Protein AF-L9UZR3-F1 (afdb_monomer_lite)

Foldseek 3Di:
DDDDDDDDDDDDDPPPDDPDPDPDDDDDDDDDDFDFFDQDPLGWGWGDRDLFKIWTDHDQKIWIWGDDDPFIWIWIARNVVRDIGTLALDGAHSQLRLLSSQCCSPPVERWDADPVRWTWFWADPVGTDDDDDPDDVGDTDIGTSRVGHDNVPRPPSGDCDPVNVVSCVSNPDPPDDDPD

Organism: Halogeometricum borinquense (strain ATCC 700274 / DSM 11551 / JCM 10706 / KCTC 4070 / PR3) (NCBI:txid469382)

Secondary structure (DSSP, 8-state):
------------------------------------PPBPTT-PEEEEEETTEEEEEETTEEEEEEEETTEEEEEEEEGGGTEEEESSSSSB-HHHHHHHHHHHHHH--PPEE-TTS-EEEEEETTEEE---SS--SS--EEEE-SS--SGGGS-TTS---HHHHHHHHHHS--------

Radius of gyration: 23.02 Å; chains: 1; bounding box: 45×76×71 Å

pLDDT: mean 78.89, std 25.26, range [27.5, 98.38]

Structure (mmCIF, N/CA/C/O backbone):
data_AF-L9UZR3-F1
#
_entry.id   AF-L9UZR3-F1
#
loop_
_atom_site.group_PDB
_atom_site.id
_atom_site.type_symbol
_atom_site.label_atom_id
_atom_site.label_alt_id
_atom_site.label_comp_id
_atom_site.label_asym_id
_atom_site.label_entity_id
_atom_site.label_seq_id
_atom_site.pdbx_PDB_ins_code
_atom_site.Cartn_x
_atom_site.Cartn_y
_atom_site.Cartn_z
_atom_site.occupancy
_atom_site.B_iso_or_equiv
_atom_site.auth_seq_id
_atom_site.auth_comp_id
_atom_site.auth_asym_id
_atom_site.auth_atom_id
_atom_site.pdbx_PDB_model_num
ATOM 1 N N . MET A 1 1 ? -20.377 -57.185 -43.751 1.00 36.09 1 MET A N 1
ATOM 2 C CA . MET A 1 1 ? -20.771 -57.474 -42.358 1.00 36.09 1 MET A CA 1
ATOM 3 C C . MET A 1 1 ? -21.354 -56.202 -41.751 1.00 36.09 1 MET A C 1
ATOM 5 O O . MET A 1 1 ? -20.659 -55.201 -41.719 1.00 36.09 1 MET A O 1
ATOM 9 N N . THR A 1 2 ? -22.644 -56.281 -41.401 1.00 34.69 2 THR A N 1
ATOM 10 C CA . THR A 1 2 ? -23.434 -55.504 -40.414 1.00 34.69 2 THR A CA 1
ATOM 11 C C . THR A 1 2 ? -23.418 -53.966 -40.396 1.00 34.69 2 THR A C 1
ATOM 13 O O . THR A 1 2 ? -22.456 -53.324 -39.994 1.00 34.69 2 THR A O 1
ATOM 16 N N . SER A 1 3 ? -24.593 -53.427 -40.736 1.00 32.72 3 SER A N 1
ATOM 17 C CA . SER A 1 3 ? -25.109 -52.063 -40.575 1.00 32.72 3 SER A CA 1
ATOM 18 C C . SER A 1 3 ? -25.380 -51.674 -39.116 1.00 32.72 3 SER A C 1
ATOM 20 O O . SER A 1 3 ? -25.767 -52.547 -38.348 1.00 32.72 3 SER A O 1
ATOM 22 N N . SER A 1 4 ? -25.349 -50.367 -38.806 1.00 33.00 4 SER A N 1
ATOM 23 C CA . SER A 1 4 ? -26.154 -49.731 -37.741 1.00 33.00 4 SER A CA 1
ATOM 24 C C . SER A 1 4 ? -26.325 -48.228 -37.998 1.00 33.00 4 SER A C 1
ATOM 26 O O . SER A 1 4 ? -25.353 -47.484 -38.069 1.00 33.00 4 SER A O 1
ATOM 28 N N . VAL A 1 5 ? -27.579 -47.790 -38.103 1.00 38.53 5 VAL A N 1
ATOM 29 C CA . VAL A 1 5 ? -28.047 -46.396 -38.016 1.00 38.53 5 VAL A CA 1
ATOM 30 C C . VAL A 1 5 ? -28.374 -46.112 -36.552 1.00 38.53 5 VAL A C 1
ATOM 32 O O . VAL A 1 5 ? -29.037 -46.952 -35.963 1.00 38.53 5 VAL A O 1
ATOM 35 N N . PHE A 1 6 ? -28.039 -44.941 -35.997 1.00 31.61 6 PHE A N 1
ATOM 36 C CA . PHE A 1 6 ? -28.864 -44.297 -34.960 1.00 31.61 6 PHE A CA 1
ATOM 37 C C . PHE A 1 6 ? -28.671 -42.774 -34.941 1.00 31.61 6 PHE A C 1
ATOM 39 O O . PHE A 1 6 ? -27.591 -42.241 -35.173 1.00 31.61 6 PHE A O 1
ATOM 46 N N . ARG A 1 7 ? -29.788 -42.095 -34.687 1.00 31.19 7 ARG A N 1
ATOM 47 C CA . ARG A 1 7 ? -30.050 -40.653 -34.702 1.00 31.19 7 ARG A CA 1
ATOM 48 C C . ARG A 1 7 ? -30.454 -40.247 -33.282 1.00 31.19 7 ARG A C 1
ATOM 50 O O . ARG A 1 7 ? -31.238 -40.990 -32.705 1.00 31.19 7 ARG A O 1
ATOM 57 N N . TRP A 1 8 ? -29.994 -39.091 -32.789 1.00 29.16 8 TRP A N 1
ATOM 58 C CA . TRP A 1 8 ? -30.532 -38.204 -31.717 1.00 29.16 8 TRP A CA 1
ATOM 59 C C . TRP A 1 8 ? -29.349 -37.417 -31.111 1.00 29.16 8 TRP A C 1
ATOM 61 O O . TRP A 1 8 ? -28.237 -37.918 -31.146 1.00 29.16 8 TRP A O 1
ATOM 71 N N . ALA A 1 9 ? -29.435 -36.251 -30.471 1.00 28.06 9 ALA A N 1
ATOM 72 C CA . ALA A 1 9 ? -30.335 -35.100 -30.419 1.00 28.06 9 ALA A CA 1
ATOM 73 C C . ALA A 1 9 ? -29.676 -34.095 -29.434 1.00 28.06 9 ALA A C 1
ATOM 75 O O . ALA A 1 9 ? -29.038 -34.521 -28.480 1.00 28.06 9 ALA A O 1
ATOM 76 N N . ARG A 1 10 ? -29.956 -32.796 -29.615 1.00 28.53 10 ARG A N 1
ATOM 77 C CA . ARG A 1 10 ? -30.019 -31.721 -28.592 1.00 28.53 10 ARG A CA 1
ATOM 78 C C . ARG A 1 10 ? -28.754 -31.173 -27.890 1.00 28.53 10 ARG A C 1
ATOM 80 O O . ARG A 1 10 ? -28.043 -31.858 -27.177 1.00 28.53 10 ARG A O 1
ATOM 87 N N . HIS A 1 11 ? -28.657 -29.841 -28.011 1.00 30.81 11 HIS A N 1
ATOM 88 C CA . HIS A 1 11 ? -28.325 -28.810 -27.011 1.00 30.81 11 HIS A CA 1
ATOM 89 C C . HIS A 1 11 ? -27.343 -29.129 -25.873 1.00 30.81 11 HIS A C 1
ATOM 91 O O . HIS A 1 11 ? -27.686 -29.806 -24.910 1.00 30.81 11 HIS A O 1
ATOM 97 N N . GLY A 1 12 ? -26.222 -28.405 -25.882 1.00 29.58 12 GLY A N 1
ATOM 98 C CA . GLY A 1 12 ? -25.423 -28.102 -24.697 1.00 29.58 12 GLY A CA 1
ATOM 99 C C . GLY A 1 12 ? -24.878 -26.681 -24.790 1.00 29.58 12 GLY A C 1
ATOM 100 O O . GLY A 1 12 ? -23.809 -26.457 -25.343 1.00 29.58 12 GLY A O 1
ATOM 101 N N . VAL A 1 13 ? -25.648 -25.711 -24.295 1.00 32.38 13 VAL A N 1
ATOM 102 C CA . VAL A 1 13 ? -25.177 -24.347 -24.023 1.00 32.38 13 VAL A CA 1
ATOM 103 C C . VAL A 1 13 ? -24.143 -24.451 -22.907 1.00 32.38 13 VAL A C 1
ATOM 105 O O . VAL A 1 13 ? -24.491 -24.809 -21.782 1.00 32.38 13 VAL A O 1
ATOM 108 N N . CYS A 1 14 ? -22.881 -24.151 -23.204 1.00 31.14 14 CYS A N 1
ATOM 109 C CA . CYS A 1 14 ? -21.854 -24.042 -22.177 1.00 31.14 14 CYS A CA 1
ATOM 110 C C . CYS A 1 14 ? -22.035 -22.687 -21.477 1.00 31.14 14 CYS A C 1
ATOM 112 O O . CYS A 1 14 ? -21.601 -21.648 -21.972 1.00 31.14 14 CYS A O 1
ATOM 114 N N . ARG A 1 15 ? -22.763 -22.687 -20.352 1.00 32.34 15 ARG A N 1
ATOM 115 C CA . ARG A 1 15 ? -22.775 -21.567 -19.405 1.00 32.34 15 ARG A CA 1
ATOM 116 C C . ARG A 1 15 ? -21.370 -21.446 -18.822 1.00 32.34 15 ARG A C 1
ATOM 118 O O . ARG A 1 15 ? -20.972 -22.276 -18.010 1.00 32.34 15 ARG A O 1
ATOM 125 N N . ILE A 1 16 ? -20.645 -20.409 -19.225 1.00 37.53 16 ILE A N 1
ATOM 126 C CA . ILE A 1 16 ? -19.461 -19.942 -18.506 1.00 37.53 16 ILE A CA 1
ATOM 127 C C . ILE A 1 16 ? -19.956 -19.482 -17.135 1.00 37.53 16 ILE A C 1
ATOM 129 O O . ILE A 1 16 ? -20.791 -18.582 -17.029 1.00 37.53 16 ILE A O 1
ATOM 133 N N . GLY A 1 17 ? -19.519 -20.198 -16.100 1.00 28.42 17 GLY A N 1
ATOM 134 C CA . GLY A 1 17 ? -19.853 -19.907 -14.717 1.00 28.42 17 GLY A CA 1
ATOM 135 C C . GLY A 1 17 ? -19.413 -18.495 -14.366 1.00 28.42 17 GLY A C 1
ATOM 136 O O . GLY A 1 17 ? -18.241 -18.152 -14.493 1.00 28.42 17 GLY A O 1
ATOM 137 N N . ALA A 1 18 ? -20.373 -17.688 -13.925 1.00 32.50 18 ALA A N 1
ATOM 138 C CA . ALA A 1 18 ? -20.111 -16.455 -13.215 1.00 32.50 18 ALA A CA 1
ATOM 139 C C . ALA A 1 18 ? -19.352 -16.810 -11.931 1.00 32.50 18 ALA A C 1
ATOM 141 O O . ALA A 1 18 ? -19.893 -17.473 -11.044 1.00 32.50 18 ALA A O 1
ATOM 142 N N . TRP A 1 19 ? -18.087 -16.405 -11.852 1.00 33.06 19 TRP A N 1
ATOM 143 C CA . TRP A 1 19 ? -17.351 -16.401 -10.598 1.00 33.06 19 TRP A CA 1
ATOM 144 C C . TRP A 1 19 ? -17.983 -15.317 -9.733 1.00 33.06 19 TRP A C 1
ATOM 146 O O . TRP A 1 19 ? -17.874 -14.125 -10.014 1.00 33.06 19 TRP A O 1
ATOM 156 N N . GLY A 1 20 ? -18.757 -15.758 -8.743 1.00 29.19 20 GLY A N 1
ATOM 157 C CA . GLY A 1 20 ? -19.421 -14.877 -7.800 1.00 29.19 20 GLY A CA 1
ATOM 158 C C . GLY A 1 20 ? -18.385 -14.089 -7.013 1.00 29.19 20 GLY A C 1
ATOM 159 O O . GLY A 1 20 ? -17.636 -14.661 -6.226 1.00 29.19 20 GLY A O 1
ATOM 160 N N . ALA A 1 21 ? -18.378 -12.772 -7.202 1.00 37.22 21 ALA A N 1
ATOM 161 C CA . ALA A 1 21 ? -17.844 -11.855 -6.213 1.00 37.22 21 ALA A CA 1
ATOM 162 C C . ALA A 1 21 ? -18.635 -12.077 -4.916 1.00 37.22 21 ALA A C 1
ATOM 164 O O . ALA A 1 21 ? -19.847 -11.854 -4.868 1.00 37.22 21 ALA A O 1
ATOM 165 N N . ALA A 1 22 ? -17.971 -12.589 -3.882 1.00 31.95 22 ALA A N 1
ATOM 166 C CA . ALA A 1 22 ? -18.578 -12.705 -2.568 1.00 31.95 22 ALA A CA 1
ATOM 167 C C . ALA A 1 22 ? -18.834 -11.287 -2.021 1.00 31.95 22 ALA A C 1
ATOM 169 O O . ALA A 1 22 ? -17.899 -10.487 -1.959 1.00 31.95 22 ALA A O 1
ATOM 170 N N . PRO A 1 23 ? -20.067 -10.943 -1.610 1.00 35.06 23 PRO A N 1
ATOM 171 C CA . PRO A 1 23 ? -20.321 -9.679 -0.941 1.00 35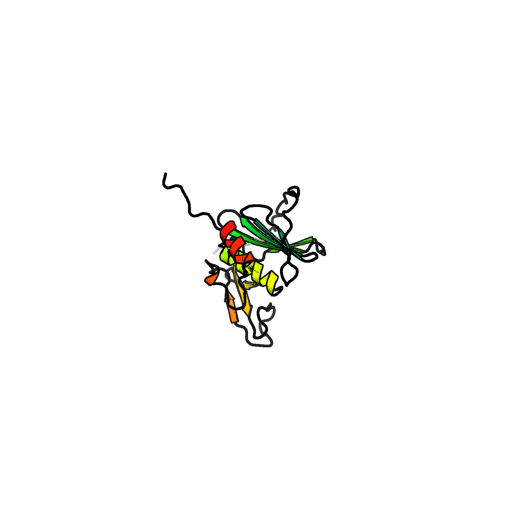.06 23 PRO A CA 1
ATOM 172 C C . PRO A 1 23 ? -19.777 -9.776 0.487 1.00 35.06 23 PRO A C 1
ATOM 174 O O . PRO A 1 23 ? -20.337 -10.473 1.337 1.00 35.06 23 PRO A O 1
ATOM 177 N N . PHE A 1 24 ? -18.668 -9.093 0.768 1.00 42.00 24 PHE A N 1
ATOM 178 C CA . PHE A 1 24 ? -18.177 -8.959 2.135 1.00 42.00 24 PHE A CA 1
ATOM 179 C C . PHE A 1 24 ? -19.164 -8.106 2.940 1.00 42.00 24 PHE A C 1
ATOM 181 O O . PHE A 1 24 ? -19.402 -6.932 2.661 1.00 42.00 24 PHE A O 1
ATOM 188 N N . ARG A 1 25 ? -19.789 -8.742 3.932 1.00 27.50 25 ARG A N 1
ATOM 189 C CA . ARG A 1 25 ? -20.758 -8.137 4.844 1.00 27.50 25 ARG A CA 1
ATOM 190 C C . ARG A 1 25 ? -20.014 -7.223 5.822 1.00 27.50 25 ARG A C 1
ATOM 192 O O . ARG A 1 25 ? -19.278 -7.701 6.681 1.00 27.50 25 ARG A O 1
ATOM 199 N N . TRP A 1 26 ? -20.211 -5.917 5.684 1.00 38.91 26 TRP A N 1
ATOM 200 C CA . TRP A 1 26 ? -19.619 -4.902 6.551 1.00 38.91 26 TRP A CA 1
ATOM 201 C C . TRP A 1 26 ? -20.196 -4.960 7.970 1.00 38.91 26 TRP A C 1
ATOM 203 O O . TRP A 1 26 ? -21.412 -4.959 8.164 1.00 38.91 26 TRP A O 1
ATOM 213 N N . VAL A 1 27 ? -19.313 -4.957 8.971 1.00 37.12 27 VAL A N 1
ATOM 214 C CA . VAL A 1 27 ? -19.660 -4.637 10.360 1.00 37.12 27 VAL A CA 1
ATOM 215 C C . VAL A 1 27 ? -19.279 -3.178 10.589 1.00 37.12 27 VAL A C 1
ATOM 217 O O . VAL A 1 27 ? -18.103 -2.850 10.747 1.00 37.12 27 VAL A O 1
ATOM 220 N N . ALA A 1 28 ? -20.274 -2.292 10.588 1.00 37.44 28 ALA A N 1
ATOM 221 C CA . ALA A 1 28 ? -20.100 -0.910 11.015 1.00 37.44 28 ALA A CA 1
ATOM 222 C C . ALA A 1 28 ? -19.909 -0.890 12.541 1.00 37.44 28 ALA A C 1
ATOM 224 O O . ALA A 1 28 ? -20.849 -1.125 13.300 1.00 37.44 28 ALA A O 1
ATOM 225 N N . HIS A 1 29 ? -18.682 -0.652 13.003 1.00 36.16 29 HIS A N 1
ATOM 226 C CA . HIS A 1 29 ? -18.421 -0.391 14.415 1.00 36.16 29 HIS A CA 1
ATOM 227 C C . HIS A 1 29 ? -18.483 1.110 14.693 1.00 36.16 29 HIS A C 1
ATOM 229 O O . HIS A 1 29 ? -17.900 1.911 13.966 1.00 36.16 29 HIS A O 1
ATOM 235 N N . ALA A 1 30 ? -19.185 1.458 15.772 1.00 35.12 30 ALA A N 1
ATOM 236 C CA . ALA A 1 30 ? -19.324 2.811 16.286 1.00 35.12 30 ALA A CA 1
ATOM 237 C C . ALA A 1 30 ? -17.959 3.505 16.439 1.00 35.12 30 ALA A C 1
ATOM 239 O O . ALA A 1 30 ? -17.059 2.994 17.112 1.00 35.12 30 ALA A O 1
ATOM 240 N N . MET A 1 31 ? -17.833 4.683 15.824 1.00 36.78 31 MET A N 1
ATOM 241 C CA . MET A 1 31 ? -16.704 5.590 16.000 1.00 36.78 31 MET A CA 1
ATOM 242 C C . MET A 1 31 ? -16.630 6.024 17.468 1.00 36.78 31 MET A C 1
ATOM 244 O O . MET A 1 31 ? -17.516 6.714 17.972 1.00 36.78 31 MET A O 1
ATOM 248 N N . ARG A 1 32 ? -15.569 5.619 18.169 1.00 37.56 32 ARG A N 1
ATOM 249 C CA . ARG A 1 32 ? -15.182 6.219 19.449 1.00 37.56 32 ARG A CA 1
ATOM 250 C C . ARG A 1 32 ? -14.178 7.331 19.145 1.00 37.56 32 ARG A C 1
ATOM 252 O O . ARG A 1 32 ? -13.228 7.095 18.406 1.00 37.56 32 ARG A O 1
ATOM 259 N N . SER A 1 33 ? -14.449 8.520 19.684 1.00 38.91 33 SER A N 1
ATOM 260 C CA . SER A 1 33 ? -13.741 9.782 19.431 1.00 38.91 33 SER A CA 1
ATOM 261 C C . SER A 1 33 ? -12.217 9.634 19.433 1.00 38.91 33 SER A C 1
ATOM 263 O O . SER A 1 33 ? -11.649 9.075 20.372 1.00 38.91 33 SER A O 1
ATOM 265 N N . ALA A 1 34 ? -11.597 10.138 18.366 1.00 49.78 34 ALA A N 1
ATOM 266 C CA . ALA A 1 34 ? -10.168 10.080 18.102 1.00 49.78 34 ALA A CA 1
ATOM 267 C C . ALA A 1 34 ? -9.380 11.060 18.984 1.00 49.78 34 ALA A C 1
ATOM 269 O O . ALA A 1 34 ? -9.823 12.178 19.245 1.00 49.78 34 ALA A O 1
ATOM 270 N N . ASP A 1 35 ? -8.200 10.615 19.404 1.00 51.22 35 ASP A N 1
ATOM 271 C CA . ASP A 1 35 ? -7.086 11.464 19.822 1.00 51.22 35 ASP A CA 1
ATOM 272 C C . ASP A 1 35 ? -6.765 12.418 18.655 1.00 51.22 35 ASP A C 1
ATOM 274 O O . ASP A 1 35 ? -6.695 11.955 17.514 1.00 51.22 35 ASP A O 1
ATOM 278 N N . SER A 1 36 ? -6.661 13.729 18.894 1.00 49.66 36 SER A N 1
ATOM 279 C CA . SER A 1 36 ? -6.527 14.733 17.826 1.00 49.66 36 SER A CA 1
ATOM 280 C C . SER A 1 36 ? -5.322 14.408 16.936 1.00 49.66 36 SER A C 1
ATOM 282 O O . SER A 1 36 ? -4.179 14.449 17.398 1.00 49.66 36 SER A O 1
ATOM 284 N N . GLY A 1 37 ? -5.587 14.033 15.683 1.00 57.38 37 GLY A N 1
ATOM 285 C CA . GLY A 1 37 ? -4.571 13.606 14.727 1.00 57.38 37 GLY A CA 1
ATOM 286 C C . GLY A 1 37 ? -3.614 14.740 14.374 1.00 57.38 37 GLY A C 1
ATOM 287 O O . GLY A 1 37 ? -4.022 15.890 14.231 1.00 57.38 37 GLY A O 1
ATOM 288 N N . SER A 1 38 ? -2.328 14.423 14.229 1.00 69.94 38 SER A N 1
ATOM 289 C CA . SER A 1 38 ? -1.391 15.316 13.550 1.00 69.94 38 SER A CA 1
ATOM 290 C C . SER A 1 38 ? -1.737 15.341 12.063 1.00 69.94 38 SER A C 1
ATOM 292 O O . SER A 1 38 ? -1.897 14.275 11.468 1.00 69.94 38 SER A O 1
ATOM 294 N N . VAL A 1 39 ? -1.845 16.538 11.489 1.00 76.94 39 VAL A N 1
ATOM 295 C CA . VAL A 1 39 ? -1.956 16.752 10.040 1.00 76.94 39 VAL A CA 1
ATOM 296 C C . VAL A 1 39 ? -0.537 16.773 9.464 1.00 76.94 39 VAL A C 1
ATOM 298 O O . VAL A 1 39 ? 0.313 17.495 9.992 1.00 76.94 39 VAL A O 1
ATOM 301 N N . ASP A 1 40 ? -0.259 15.981 8.428 1.00 82.81 40 ASP A N 1
ATOM 302 C CA . ASP A 1 40 ? 1.020 16.046 7.708 1.00 82.81 40 ASP A CA 1
ATOM 303 C C . ASP A 1 40 ? 1.052 17.172 6.654 1.00 82.81 40 ASP A C 1
ATOM 305 O O . ASP A 1 40 ? 0.043 17.810 6.356 1.00 82.81 40 ASP A O 1
ATOM 309 N N . GLU A 1 41 ? 2.221 17.426 6.058 1.00 80.88 41 GLU A N 1
ATOM 310 C CA . GLU A 1 41 ? 2.401 18.468 5.028 1.00 80.88 41 GLU A CA 1
ATOM 311 C C . GLU A 1 41 ? 1.540 18.248 3.770 1.00 80.88 41 GLU A C 1
ATOM 313 O O . GLU A 1 41 ? 1.335 19.172 2.986 1.00 80.88 41 GLU A O 1
ATOM 318 N N . ARG A 1 42 ? 1.024 17.029 3.575 1.00 85.69 42 ARG A N 1
ATOM 319 C CA . ARG A 1 42 ? 0.190 16.622 2.437 1.00 85.69 42 ARG A CA 1
ATOM 320 C C . ARG A 1 42 ? -1.301 16.586 2.802 1.00 85.69 42 ARG A C 1
ATOM 322 O O . ARG A 1 42 ? -2.108 16.141 1.983 1.00 85.69 42 ARG A O 1
ATOM 329 N N . GLY A 1 43 ? -1.663 17.064 3.996 1.00 90.81 43 GLY A N 1
ATOM 330 C CA . GLY A 1 43 ? -3.038 17.188 4.476 1.00 90.81 43 GLY A CA 1
ATOM 331 C C . GLY A 1 43 ? -3.646 15.895 5.017 1.00 90.81 43 GLY A C 1
ATOM 332 O O . GLY A 1 43 ? -4.859 15.843 5.204 1.00 90.81 43 GLY A O 1
ATOM 333 N N . TRP A 1 44 ? -2.851 14.847 5.259 1.00 95.75 44 TRP A N 1
ATOM 334 C CA . TRP A 1 44 ? -3.362 13.623 5.873 1.00 95.75 44 TRP A CA 1
ATOM 335 C C . TRP A 1 44 ? -3.457 13.769 7.387 1.00 95.75 44 TRP A C 1
ATOM 337 O O . TRP A 1 44 ? -2.466 14.018 8.071 1.00 95.75 44 TRP A O 1
ATOM 347 N N . GLU A 1 45 ? -4.644 13.518 7.915 1.00 95.25 45 GLU A N 1
ATOM 348 C CA . GLU A 1 45 ? -4.918 13.406 9.339 1.00 95.25 45 GLU A CA 1
ATOM 349 C C . GLU A 1 45 ? -4.808 11.955 9.794 1.00 95.25 45 GLU A C 1
ATOM 351 O O . GLU A 1 45 ? -5.537 11.074 9.328 1.00 95.25 45 GLU A O 1
ATOM 356 N N . LEU A 1 46 ? -3.908 11.699 10.741 1.00 95.38 46 LEU A N 1
ATOM 357 C CA . LEU A 1 46 ? -3.702 10.368 11.296 1.00 95.38 46 LEU A CA 1
ATOM 358 C C . LEU A 1 46 ? -4.675 10.056 12.443 1.00 95.38 46 LEU A C 1
ATOM 360 O O . LEU A 1 46 ? -4.611 10.653 13.517 1.00 95.38 46 LEU A O 1
ATOM 364 N N . ASN A 1 47 ? -5.483 9.011 12.263 1.00 94.69 47 ASN A N 1
ATOM 365 C CA . ASN A 1 47 ? -6.300 8.380 13.294 1.00 94.69 47 ASN A CA 1
ATOM 366 C C . ASN A 1 47 ? -5.808 6.951 13.607 1.00 94.69 47 ASN A C 1
ATOM 368 O O . ASN A 1 47 ? -5.389 6.175 12.746 1.00 94.69 47 ASN A O 1
ATOM 372 N N . ARG A 1 48 ? -5.860 6.580 14.885 1.00 92.94 48 ARG A N 1
ATOM 373 C CA . ARG A 1 48 ? -5.329 5.331 15.440 1.00 92.94 48 ARG A CA 1
ATOM 374 C C . ARG A 1 48 ? -6.437 4.558 16.166 1.00 92.94 48 ARG A C 1
ATOM 376 O O . ARG A 1 48 ? -6.380 4.426 17.387 1.00 92.94 48 ARG A O 1
ATOM 383 N N . PRO A 1 49 ? -7.437 4.018 15.449 1.00 89.00 49 PRO A N 1
ATOM 384 C CA . PRO A 1 49 ? -8.638 3.458 16.073 1.00 89.00 49 PRO A CA 1
ATOM 385 C C . PRO A 1 49 ? -8.352 2.218 16.932 1.00 89.00 49 PRO A C 1
ATOM 387 O O . PRO A 1 49 ? -9.063 1.949 17.900 1.00 89.00 49 PRO A O 1
ATOM 390 N N . ARG A 1 50 ? -7.321 1.435 16.582 1.00 91.19 50 ARG A N 1
ATOM 391 C CA . ARG A 1 50 ? -6.887 0.236 17.317 1.00 91.19 50 ARG A CA 1
ATOM 392 C C . ARG A 1 50 ? -5.367 0.124 17.291 1.00 91.19 50 ARG A C 1
ATOM 394 O O . ARG A 1 50 ? -4.695 0.799 16.517 1.00 91.19 50 ARG A O 1
ATOM 401 N N . ARG A 1 51 ? -4.808 -0.765 18.115 1.00 90.94 51 ARG A N 1
ATOM 402 C CA . ARG A 1 51 ? -3.358 -1.030 18.152 1.00 90.94 51 ARG A CA 1
ATOM 403 C C . ARG A 1 51 ? -2.813 -1.523 16.807 1.00 90.94 51 ARG A C 1
ATOM 405 O O . ARG A 1 51 ? -1.739 -1.107 16.396 1.00 90.94 51 ARG A O 1
ATOM 412 N N . THR A 1 52 ? -3.565 -2.389 16.137 1.00 94.50 52 THR A N 1
ATOM 413 C CA . THR A 1 52 ? -3.202 -3.038 14.870 1.00 94.50 52 THR A CA 1
ATOM 414 C C . THR A 1 52 ? -3.896 -2.402 13.666 1.00 94.50 52 THR A C 1
ATOM 416 O O . THR A 1 52 ? -4.072 -3.062 12.647 1.00 94.50 52 THR A O 1
ATOM 419 N N . GLU A 1 53 ? -4.344 -1.152 13.791 1.00 97.12 53 GLU A N 1
ATOM 420 C CA . GLU A 1 53 ? -5.015 -0.417 12.721 1.00 97.12 53 GLU A CA 1
ATOM 421 C C . GLU A 1 53 ? -4.608 1.055 12.746 1.00 97.12 53 GLU A C 1
ATOM 423 O O . GLU A 1 53 ? -4.559 1.701 13.799 1.00 97.12 53 GLU A O 1
ATOM 428 N N . THR A 1 54 ? -4.346 1.583 11.560 1.00 97.75 54 THR A N 1
ATOM 429 C CA . THR A 1 54 ? -4.082 2.992 11.304 1.00 97.75 54 THR A CA 1
ATOM 430 C C . THR A 1 54 ? -4.976 3.476 10.177 1.00 97.75 54 THR A C 1
ATOM 432 O O . THR A 1 54 ? -5.227 2.735 9.227 1.00 97.75 54 THR A O 1
ATOM 435 N N . GLN A 1 55 ? -5.446 4.714 10.287 1.00 97.75 55 GLN A N 1
ATOM 436 C CA . GLN A 1 55 ? -6.205 5.389 9.249 1.00 97.75 55 GLN A CA 1
ATOM 437 C C . GLN A 1 55 ? -5.605 6.769 8.997 1.00 97.75 55 GLN A C 1
ATOM 439 O O . GLN A 1 55 ? -5.243 7.466 9.941 1.00 97.75 55 GLN A O 1
ATOM 444 N N . TRP A 1 56 ? -5.525 7.154 7.734 1.00 97.88 56 TRP A N 1
ATOM 445 C CA . TRP A 1 56 ? -5.154 8.488 7.294 1.00 97.88 56 TRP A CA 1
ATOM 446 C C . TRP A 1 56 ? -6.297 9.043 6.475 1.00 97.88 56 TRP A C 1
ATOM 448 O O . TRP A 1 56 ? -6.723 8.397 5.518 1.00 97.88 56 TRP A O 1
ATOM 458 N N . ARG A 1 57 ? -6.792 10.216 6.848 1.00 97.06 57 ARG A N 1
ATOM 459 C CA . ARG A 1 57 ? -7.902 10.874 6.165 1.00 97.06 57 ARG A CA 1
ATOM 460 C C . ARG A 1 57 ? -7.425 12.162 5.506 1.00 97.06 57 ARG A C 1
ATOM 462 O O . ARG A 1 57 ? -6.701 12.920 6.138 1.00 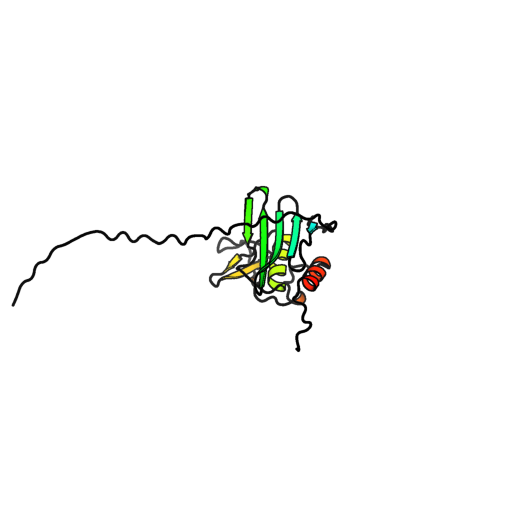97.06 57 ARG A O 1
ATOM 469 N N . ARG A 1 58 ? -7.844 12.410 4.269 1.00 95.50 58 ARG A N 1
ATOM 470 C CA . ARG A 1 58 ? -7.655 13.680 3.559 1.00 95.50 58 ARG A CA 1
ATOM 471 C C . ARG A 1 58 ? -8.881 13.908 2.690 1.00 95.50 58 ARG A C 1
ATOM 473 O O . ARG A 1 58 ? -9.208 13.046 1.883 1.00 95.50 58 ARG A O 1
ATOM 480 N N . ASP A 1 59 ? -9.558 15.035 2.874 1.00 93.62 59 ASP A N 1
ATOM 481 C CA . ASP A 1 59 ? -10.804 15.357 2.168 1.00 93.62 59 ASP A CA 1
ATOM 482 C C . ASP A 1 59 ? -11.852 14.231 2.287 1.00 93.62 59 ASP A C 1
ATOM 484 O O . ASP A 1 59 ? -12.314 13.945 3.397 1.00 93.62 59 ASP A O 1
ATOM 488 N N . ASP A 1 60 ? -12.230 13.602 1.172 1.00 93.31 60 ASP A N 1
ATOM 489 C CA . ASP A 1 60 ? -13.147 12.462 1.067 1.00 93.31 60 ASP A CA 1
ATOM 490 C C . ASP A 1 60 ? -12.431 11.106 0.921 1.00 93.31 60 ASP A C 1
ATOM 492 O O . ASP A 1 60 ? -13.074 10.079 0.691 1.00 93.31 60 ASP A O 1
ATOM 496 N N . GLU A 1 61 ? -11.106 11.080 1.071 1.00 96.69 61 GLU A N 1
ATOM 497 C CA . GLU A 1 61 ? -10.277 9.881 0.995 1.00 96.69 61 GLU A CA 1
ATOM 498 C C . GLU A 1 61 ? -9.880 9.392 2.392 1.00 96.69 61 GLU A C 1
ATOM 500 O O . GLU A 1 61 ? -9.442 10.158 3.255 1.00 96.69 61 GLU A O 1
ATOM 505 N N . THR A 1 62 ? -9.965 8.080 2.617 1.00 97.88 62 THR A N 1
ATOM 506 C CA . THR A 1 62 ? -9.418 7.439 3.819 1.00 97.88 62 THR A CA 1
ATOM 507 C C . THR A 1 62 ? -8.557 6.238 3.453 1.00 97.88 62 THR A C 1
ATOM 509 O O . THR A 1 62 ? -9.061 5.205 3.012 1.00 97.88 62 THR A O 1
ATOM 512 N N . VAL A 1 63 ? -7.252 6.338 3.699 1.00 98.31 63 VAL A N 1
ATOM 513 C CA . VAL A 1 63 ? -6.321 5.210 3.615 1.00 98.31 63 VAL A CA 1
ATOM 514 C C . VAL A 1 63 ? -6.327 4.469 4.944 1.00 98.31 63 VAL A C 1
ATOM 516 O O . VAL A 1 63 ? -6.137 5.065 5.998 1.00 98.31 63 VAL A O 1
ATOM 519 N N . ARG A 1 64 ? -6.514 3.153 4.918 1.00 98.19 64 ARG A N 1
ATOM 520 C CA . ARG A 1 64 ? -6.473 2.291 6.105 1.00 98.19 64 ARG A CA 1
ATOM 521 C C . ARG A 1 64 ? -5.367 1.268 5.934 1.00 98.19 64 ARG A C 1
ATOM 523 O O . ARG A 1 64 ? -5.230 0.705 4.857 1.00 98.19 64 ARG A O 1
ATOM 530 N N . CYS A 1 65 ? -4.629 0.996 7.002 1.00 98.31 65 CYS A N 1
ATOM 531 C CA . CYS A 1 65 ? -3.730 -0.148 7.111 1.00 98.31 65 CYS A CA 1
ATOM 532 C C . CYS A 1 65 ? -4.080 -0.896 8.394 1.00 98.31 65 CYS A C 1
ATOM 534 O O . CYS A 1 65 ? -4.065 -0.312 9.481 1.00 98.31 65 CYS A O 1
ATOM 536 N N . PHE A 1 66 ? -4.437 -2.171 8.283 1.00 97.62 66 PHE A N 1
ATOM 537 C CA . PHE A 1 66 ? -4.902 -2.959 9.419 1.00 97.62 66 PHE A CA 1
ATOM 538 C C . PHE A 1 66 ? -4.445 -4.408 9.336 1.00 97.62 66 PHE A C 1
ATOM 540 O O . PHE A 1 66 ? -4.245 -4.959 8.256 1.00 97.62 66 PHE A O 1
ATOM 547 N N . ARG A 1 67 ? -4.285 -5.029 10.506 1.00 96.44 67 ARG A N 1
ATOM 548 C CA . ARG A 1 67 ? -4.011 -6.462 10.601 1.00 96.44 67 ARG A CA 1
ATOM 549 C C . ARG A 1 67 ? -5.245 -7.261 10.191 1.00 96.44 67 ARG A C 1
ATOM 551 O O . ARG A 1 67 ? -6.340 -7.005 10.697 1.00 96.44 67 ARG A O 1
ATOM 558 N N . PHE A 1 68 ? -5.038 -8.250 9.337 1.00 93.62 68 PHE A N 1
ATOM 559 C CA . PHE A 1 68 ? -6.026 -9.233 8.925 1.00 93.62 68 PHE A CA 1
ATOM 560 C C . PHE A 1 68 ? -5.361 -10.609 8.962 1.00 93.62 68 PHE A C 1
ATOM 562 O O . PHE A 1 68 ? -4.360 -10.822 8.280 1.00 93.62 68 PHE A O 1
ATOM 569 N N . ASP A 1 69 ? -5.892 -11.503 9.798 1.00 92.19 69 ASP A N 1
ATOM 570 C CA . ASP A 1 69 ? -5.292 -12.811 10.082 1.00 92.19 69 ASP A CA 1
ATOM 571 C C . ASP A 1 69 ? -3.806 -12.681 10.510 1.00 92.19 69 ASP A C 1
ATOM 573 O O . ASP A 1 69 ? -3.476 -11.921 11.440 1.00 92.19 69 ASP A O 1
ATOM 577 N N . ASP A 1 70 ? -2.904 -13.366 9.808 1.00 89.44 70 ASP A N 1
ATOM 578 C CA . ASP A 1 70 ? -1.460 -13.351 10.055 1.00 89.44 70 ASP A CA 1
ATOM 579 C C . ASP A 1 70 ? -0.698 -12.254 9.292 1.00 89.44 70 ASP A C 1
ATOM 581 O O . ASP A 1 70 ? 0.520 -12.129 9.441 1.00 89.44 70 ASP A O 1
ATOM 585 N N . GLY A 1 71 ? -1.390 -11.415 8.515 1.00 95.06 71 GLY A N 1
ATOM 586 C CA . GLY A 1 71 ? -0.778 -10.330 7.749 1.00 95.06 71 GLY A CA 1
ATOM 587 C C . GLY A 1 71 ? -1.484 -8.987 7.902 1.00 95.06 71 GLY A C 1
ATOM 588 O O . GLY A 1 71 ? -2.265 -8.748 8.824 1.00 95.06 71 GLY A O 1
ATOM 589 N N . TYR A 1 72 ? -1.163 -8.071 6.996 1.00 97.50 72 TYR A N 1
ATOM 590 C CA . TYR A 1 72 ? -1.719 -6.724 6.954 1.00 97.50 72 TYR A CA 1
ATOM 591 C C . TYR A 1 72 ? -2.290 -6.437 5.573 1.00 97.50 72 TYR A C 1
ATOM 593 O O . TYR A 1 72 ? -1.777 -6.911 4.559 1.00 97.50 72 TYR A O 1
ATOM 601 N N . VAL A 1 73 ? -3.358 -5.650 5.557 1.00 97.88 73 VAL A N 1
ATOM 602 C CA . VAL A 1 73 ? -4.050 -5.195 4.353 1.00 97.88 73 VAL A CA 1
ATOM 603 C C . VAL A 1 73 ? -4.095 -3.675 4.387 1.00 97.88 73 VAL A C 1
ATOM 605 O O . VAL A 1 73 ? -4.363 -3.083 5.439 1.00 97.88 73 VAL A O 1
ATOM 608 N N . SER A 1 74 ? -3.859 -3.059 3.229 1.00 98.31 74 SER A N 1
ATOM 609 C CA . SER A 1 74 ? -4.061 -1.625 3.038 1.00 98.31 74 SER A CA 1
ATOM 610 C C . SER A 1 74 ? -5.160 -1.370 2.017 1.00 98.31 74 SER A C 1
ATOM 612 O O . SER A 1 74 ? -5.235 -2.043 0.990 1.00 98.31 74 SER A O 1
ATOM 614 N N . THR A 1 75 ? -6.011 -0.386 2.292 1.00 98.31 75 THR A N 1
ATOM 615 C CA . THR A 1 75 ? -7.134 0.013 1.433 1.00 98.31 75 THR A CA 1
ATOM 616 C C . THR A 1 75 ? -7.216 1.527 1.336 1.00 98.31 75 THR A C 1
ATOM 618 O O . THR A 1 75 ? -6.860 2.210 2.294 1.00 98.31 75 THR A O 1
ATOM 621 N N . VAL A 1 76 ? -7.786 2.044 0.253 1.00 97.94 76 VAL A N 1
ATOM 622 C CA . VAL A 1 76 ? -8.275 3.423 0.169 1.00 97.94 76 VAL A CA 1
ATOM 623 C C . VAL A 1 76 ? -9.791 3.419 -0.009 1.00 97.94 76 VAL A C 1
ATOM 625 O O . VAL A 1 76 ? -10.334 2.656 -0.806 1.00 97.94 76 VAL A O 1
ATOM 628 N N . VAL A 1 77 ? -10.479 4.247 0.768 1.00 97.00 77 VAL A N 1
ATOM 629 C CA . VAL A 1 77 ? -11.921 4.483 0.681 1.00 97.00 77 VAL A CA 1
ATOM 630 C C . VAL A 1 77 ? -12.134 5.867 0.086 1.00 97.00 77 VAL A C 1
ATOM 632 O O . VAL A 1 77 ? -11.534 6.819 0.576 1.00 97.00 77 VAL A O 1
ATOM 635 N N . TYR A 1 78 ? -12.995 5.971 -0.925 1.00 94.00 78 TYR A N 1
ATOM 636 C CA . TYR A 1 78 ? -13.483 7.246 -1.452 1.00 94.00 78 TYR A CA 1
ATOM 637 C C . TYR A 1 78 ? -14.938 7.429 -1.029 1.00 94.00 78 TYR A C 1
ATOM 639 O O . TYR A 1 78 ? -15.830 6.754 -1.552 1.00 94.00 78 TYR A O 1
ATOM 647 N N . GLU A 1 79 ? -15.186 8.339 -0.090 1.00 91.88 79 GLU A N 1
ATOM 648 C CA . GLU A 1 79 ? -16.515 8.560 0.491 1.00 91.88 79 GLU A CA 1
ATOM 649 C C . GLU A 1 79 ? -17.511 9.084 -0.548 1.00 91.88 79 GLU A C 1
ATOM 651 O O . GLU A 1 79 ? -18.665 8.662 -0.565 1.00 91.88 79 GLU A O 1
ATOM 656 N N . THR A 1 80 ? -17.068 9.938 -1.475 1.00 91.25 80 THR A N 1
ATOM 657 C CA . THR A 1 80 ? -17.934 10.504 -2.527 1.00 91.25 80 THR A CA 1
ATOM 658 C C . THR A 1 80 ? -18.443 9.471 -3.528 1.00 91.25 80 THR A C 1
ATOM 660 O O . THR A 1 80 ? -19.472 9.688 -4.169 1.00 91.25 80 THR A O 1
ATOM 663 N N . ARG A 1 81 ? -17.723 8.357 -3.687 1.00 91.50 81 ARG A N 1
ATOM 664 C CA . ARG A 1 81 ? -18.010 7.314 -4.683 1.00 91.50 81 ARG A CA 1
ATOM 665 C C . AR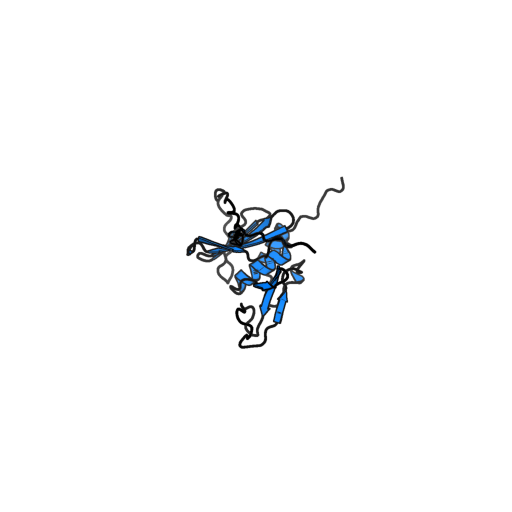G A 1 81 ? -18.521 6.018 -4.062 1.00 91.50 81 ARG A C 1
ATOM 667 O O . ARG A 1 81 ? -18.796 5.084 -4.808 1.00 91.50 81 ARG A O 1
ATOM 674 N N . ASP A 1 82 ? -18.606 5.958 -2.732 1.00 93.38 82 ASP A N 1
ATOM 675 C CA . ASP A 1 82 ? -18.944 4.755 -1.963 1.00 93.38 82 ASP A CA 1
ATOM 676 C C . ASP A 1 82 ? -18.157 3.516 -2.432 1.00 93.38 82 ASP A C 1
ATOM 678 O O . ASP A 1 82 ? -18.694 2.427 -2.642 1.00 93.38 82 ASP A O 1
ATOM 682 N N . VAL A 1 83 ? -16.853 3.701 -2.671 1.00 94.75 83 VAL A N 1
ATOM 683 C CA . VAL A 1 83 ? -15.975 2.643 -3.183 1.00 94.75 83 VAL A CA 1
ATOM 684 C C . VAL A 1 83 ? -14.754 2.477 -2.293 1.00 94.75 83 VAL A C 1
ATOM 686 O O . VAL A 1 83 ? -14.139 3.443 -1.841 1.00 94.75 83 VAL A O 1
ATOM 689 N N . THR A 1 84 ? -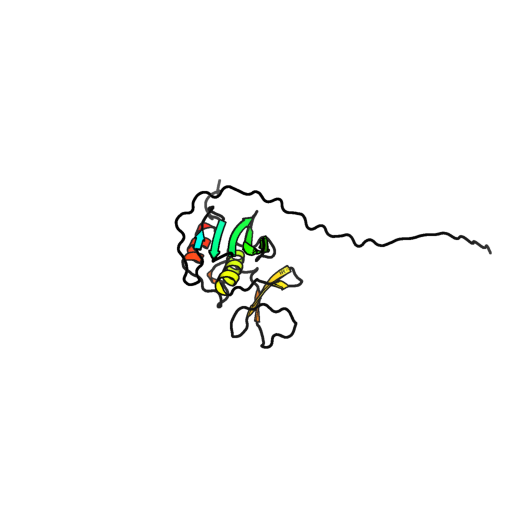14.395 1.219 -2.054 1.00 94.75 84 THR A N 1
ATOM 690 C CA . THR A 1 84 ? -13.157 0.833 -1.378 1.00 94.75 84 THR A CA 1
ATOM 691 C C . THR A 1 84 ? -12.284 0.071 -2.359 1.00 94.75 84 THR A C 1
ATOM 693 O O . THR A 1 84 ? -12.714 -0.942 -2.909 1.00 94.75 84 THR A O 1
ATOM 696 N N . TRP A 1 85 ? -11.054 0.534 -2.540 1.00 94.44 85 TRP A N 1
ATOM 697 C CA . TRP A 1 85 ? -10.040 -0.142 -3.338 1.00 94.44 85 TRP A CA 1
ATOM 698 C C . TRP A 1 85 ? -8.981 -0.745 -2.428 1.00 94.44 85 TRP A C 1
ATOM 700 O O . TRP A 1 85 ? -8.511 -0.107 -1.482 1.00 94.44 85 TRP A O 1
ATOM 710 N N . GLN A 1 86 ? -8.599 -1.985 -2.711 1.00 95.12 86 GLN A N 1
ATOM 711 C CA . GLN A 1 86 ? -7.496 -2.632 -2.014 1.00 95.12 86 GLN A CA 1
ATOM 712 C C . GLN A 1 86 ? -6.175 -2.168 -2.636 1.00 95.12 86 GLN A C 1
ATOM 714 O O . GLN A 1 86 ? -6.014 -2.224 -3.850 1.00 95.12 86 GLN A O 1
ATOM 719 N N . LEU A 1 87 ? -5.249 -1.694 -1.801 1.00 96.94 87 LEU A N 1
ATOM 720 C CA . LEU A 1 87 ? -3.896 -1.311 -2.220 1.00 96.94 87 LEU A CA 1
ATOM 721 C C . LEU A 1 87 ? -2.944 -2.512 -2.199 1.00 96.94 87 LEU A C 1
ATOM 723 O O . LEU A 1 87 ? -1.970 -2.535 -2.942 1.00 96.94 87 LEU A O 1
ATOM 727 N N . THR A 1 88 ? -3.213 -3.498 -1.338 1.00 97.25 88 THR A N 1
ATOM 728 C CA . THR A 1 88 ? -2.483 -4.772 -1.290 1.00 97.25 88 THR A CA 1
ATOM 729 C C . THR A 1 88 ? -3.210 -5.839 -2.122 1.00 97.25 88 THR A C 1
ATOM 731 O O . THR A 1 88 ? -4.432 -5.783 -2.238 1.00 97.25 88 THR A O 1
ATOM 734 N N . PRO A 1 89 ? -2.528 -6.870 -2.655 1.00 94.56 89 PRO A N 1
ATOM 735 C CA . PRO A 1 89 ? -3.185 -7.994 -3.349 1.00 94.56 89 PRO A CA 1
ATOM 736 C C . PRO A 1 89 ? -3.922 -8.944 -2.388 1.00 94.56 89 PRO A C 1
ATOM 738 O O . PRO A 1 89 ? -4.654 -9.838 -2.799 1.00 94.56 89 PRO A O 1
ATOM 741 N N . GLY A 1 90 ? -3.717 -8.759 -1.087 1.00 94.12 90 GLY A N 1
ATOM 742 C CA . GLY A 1 90 ? -4.225 -9.589 -0.009 1.00 94.12 90 GLY A CA 1
ATOM 743 C C . GLY A 1 90 ? -3.455 -9.270 1.264 1.00 94.12 90 GLY A C 1
ATOM 744 O O . GLY A 1 90 ? -3.016 -8.131 1.460 1.00 94.12 90 GLY A O 1
ATOM 745 N N . GLN A 1 91 ? -3.268 -10.278 2.111 1.00 94.75 91 GLN A N 1
ATOM 746 C CA . GLN A 1 91 ? -2.432 -10.159 3.299 1.00 94.75 91 GLN A CA 1
ATOM 747 C C . GLN A 1 91 ? -0.944 -10.155 2.925 1.00 94.75 91 GLN A C 1
ATOM 749 O O . GLN A 1 91 ? -0.460 -11.058 2.246 1.00 94.75 91 GLN A O 1
ATOM 754 N N . VAL A 1 92 ? -0.218 -9.138 3.383 1.00 95.88 92 VAL A N 1
ATOM 755 C CA . VAL A 1 92 ? 1.231 -8.983 3.179 1.00 95.88 92 VAL A CA 1
ATOM 756 C C . VAL A 1 92 ? 1.917 -8.617 4.505 1.00 95.88 92 VAL A C 1
ATOM 758 O O . VAL A 1 92 ? 1.228 -8.269 5.473 1.00 95.88 92 VAL A O 1
ATOM 761 N N . PRO A 1 93 ? 3.258 -8.685 4.611 1.00 96.19 93 PRO A N 1
ATOM 762 C CA . PRO A 1 93 ? 3.969 -8.174 5.781 1.00 96.19 93 PRO A CA 1
ATOM 763 C C . PRO A 1 93 ? 3.637 -6.701 6.063 1.00 96.19 93 PRO A C 1
ATOM 765 O O . PRO A 1 93 ? 3.355 -5.930 5.145 1.00 96.19 93 PRO A O 1
ATOM 768 N N . LEU A 1 94 ? 3.722 -6.283 7.331 1.00 97.50 94 LEU A N 1
ATOM 769 C CA . LEU A 1 94 ? 3.397 -4.910 7.742 1.00 97.50 94 LEU A CA 1
ATOM 770 C C . LEU A 1 94 ? 4.158 -3.853 6.929 1.00 97.50 94 LEU A C 1
ATOM 772 O O . LEU A 1 94 ? 3.557 -2.874 6.498 1.00 97.50 94 LEU A O 1
ATOM 776 N N . ALA A 1 95 ? 5.460 -4.049 6.709 1.00 97.94 95 ALA A N 1
ATOM 777 C CA . ALA A 1 95 ? 6.273 -3.099 5.955 1.00 97.94 95 ALA A CA 1
ATOM 778 C C . ALA A 1 95 ? 5.793 -2.969 4.499 1.00 97.94 95 ALA A C 1
ATOM 780 O O . ALA A 1 95 ? 5.626 -1.854 4.023 1.00 97.94 95 ALA A O 1
ATOM 781 N N . SER A 1 96 ? 5.462 -4.082 3.839 1.00 98.19 96 SER A N 1
ATOM 782 C CA . SER A 1 96 ? 4.866 -4.087 2.494 1.00 98.19 96 SER A CA 1
ATOM 783 C C . SER A 1 96 ? 3.512 -3.360 2.457 1.00 98.19 96 SER A C 1
ATOM 785 O O . SER A 1 96 ? 3.281 -2.503 1.604 1.00 98.19 96 SER A O 1
ATOM 787 N N . ALA A 1 97 ? 2.623 -3.633 3.422 1.00 98.12 97 ALA A N 1
ATOM 788 C CA . ALA A 1 97 ? 1.323 -2.960 3.512 1.00 98.12 97 ALA A CA 1
ATOM 789 C C . ALA A 1 97 ? 1.474 -1.445 3.732 1.00 98.12 97 ALA A C 1
ATOM 791 O O . ALA A 1 97 ? 0.752 -0.650 3.121 1.00 98.12 97 ALA A O 1
ATOM 792 N N . LEU A 1 98 ? 2.416 -1.036 4.587 1.00 98.31 98 LEU A N 1
ATOM 793 C CA . LEU A 1 98 ? 2.728 0.373 4.814 1.00 98.31 98 LEU A CA 1
ATOM 794 C C . LEU A 1 98 ? 3.390 1.018 3.600 1.00 98.31 98 LEU A C 1
ATOM 796 O O . LEU A 1 98 ? 3.050 2.157 3.305 1.00 98.31 98 LEU A O 1
ATOM 800 N N . ALA A 1 99 ? 4.263 0.319 2.874 1.00 98.38 99 ALA A N 1
ATOM 801 C CA . ALA A 1 99 ? 4.850 0.830 1.641 1.00 98.38 99 ALA A CA 1
ATOM 802 C C . ALA A 1 99 ? 3.743 1.175 0.639 1.00 98.38 99 ALA A C 1
ATOM 804 O O . ALA A 1 99 ? 3.656 2.318 0.208 1.00 98.38 99 ALA A O 1
ATOM 805 N N . MET A 1 100 ? 2.813 0.252 0.373 1.00 98.38 100 MET A N 1
ATOM 806 C CA . MET A 1 100 ? 1.686 0.477 -0.547 1.00 98.38 100 MET A CA 1
ATOM 807 C C . MET A 1 100 ? 0.753 1.609 -0.094 1.00 98.38 100 MET A C 1
ATOM 809 O O . MET A 1 100 ? 0.360 2.447 -0.904 1.00 98.38 100 MET A O 1
ATOM 813 N N . ALA A 1 101 ? 0.436 1.683 1.205 1.00 98.12 101 ALA A N 1
ATOM 814 C CA . ALA A 1 101 ? -0.322 2.806 1.760 1.00 98.12 101 ALA A CA 1
ATOM 815 C C . ALA A 1 101 ? 0.425 4.139 1.587 1.00 98.12 101 ALA A C 1
ATOM 817 O O . ALA A 1 101 ? -0.183 5.161 1.272 1.00 98.12 101 ALA A O 1
ATOM 818 N N . THR A 1 102 ? 1.745 4.128 1.771 1.00 97.62 102 THR A N 1
ATOM 819 C CA . THR A 1 102 ? 2.583 5.325 1.671 1.00 97.62 102 THR A CA 1
ATOM 820 C C . THR A 1 102 ? 2.745 5.771 0.221 1.00 97.62 102 THR A C 1
ATOM 822 O O . THR A 1 102 ? 2.645 6.967 -0.026 1.00 97.62 102 THR A O 1
ATOM 825 N N . VAL A 1 103 ? 2.885 4.851 -0.747 1.00 97.19 103 VAL A N 1
ATOM 826 C CA . VAL A 1 103 ? 2.862 5.190 -2.184 1.00 97.19 103 VAL A CA 1
ATOM 827 C C . VAL A 1 103 ? 1.594 5.961 -2.523 1.00 97.19 103 VAL A C 1
ATOM 829 O O . VAL A 1 103 ? 1.676 7.038 -3.110 1.00 97.19 103 VAL A O 1
ATOM 832 N N . TYR A 1 104 ? 0.431 5.456 -2.105 1.00 97.31 104 TYR A N 1
ATOM 833 C CA . TYR A 1 104 ? -0.831 6.140 -2.365 1.00 97.31 104 TYR A CA 1
ATOM 834 C C . TYR A 1 104 ? -0.872 7.517 -1.689 1.00 97.31 104 TYR A C 1
ATOM 836 O O . TYR A 1 104 ? -1.146 8.520 -2.339 1.00 97.31 104 TYR A O 1
ATOM 844 N N . ARG A 1 105 ? -0.544 7.606 -0.395 1.00 96.81 105 ARG A N 1
ATOM 845 C CA . ARG A 1 105 ? -0.572 8.887 0.334 1.00 96.81 105 ARG A CA 1
ATOM 846 C C . ARG A 1 105 ? 0.372 9.935 -0.247 1.00 96.81 105 ARG A C 1
ATOM 848 O O . ARG A 1 105 ? 0.056 11.124 -0.210 1.00 96.81 105 ARG A O 1
ATOM 855 N N . GLN A 1 106 ? 1.532 9.500 -0.732 1.00 95.50 106 GLN A N 1
ATOM 856 C CA . GLN A 1 106 ? 2.582 10.385 -1.213 1.00 95.50 106 GLN A CA 1
ATOM 857 C C . GLN A 1 106 ? 2.400 10.790 -2.675 1.00 95.50 106 GLN A C 1
ATOM 859 O O . GLN A 1 106 ? 2.641 11.949 -3.006 1.00 95.50 106 GLN A O 1
ATOM 864 N N . HIS A 1 107 ? 1.947 9.859 -3.514 1.00 94.50 107 HIS A N 1
ATOM 865 C CA . HIS A 1 107 ? 1.973 9.987 -4.974 1.00 94.50 107 HIS A CA 1
ATOM 866 C C . HIS A 1 107 ? 0.599 9.796 -5.624 1.00 94.50 107 HIS A C 1
ATOM 868 O O . HIS A 1 107 ? 0.498 9.772 -6.845 1.00 94.50 107 HIS A O 1
ATOM 874 N N . SER A 1 108 ? -0.461 9.599 -4.830 1.00 94.06 108 SER A N 1
ATOM 875 C CA . SER A 1 108 ? -1.822 9.261 -5.294 1.00 94.06 108 SER A CA 1
ATOM 876 C C . SER A 1 108 ? -1.844 8.109 -6.312 1.00 94.06 108 SER A C 1
ATOM 878 O O . SER A 1 108 ? -2.709 8.035 -7.180 1.00 94.06 108 SER A O 1
ATOM 880 N N . THR A 1 109 ? -0.866 7.202 -6.210 1.00 93.88 109 THR A N 1
ATOM 881 C CA . THR A 1 109 ? -0.662 6.089 -7.139 1.00 93.88 109 THR A CA 1
ATOM 882 C C . THR A 1 109 ? -1.084 4.787 -6.475 1.00 93.88 109 THR A C 1
ATOM 884 O O . THR A 1 109 ? -0.596 4.430 -5.403 1.00 93.88 109 THR A O 1
ATOM 887 N N . THR A 1 110 ? -2.003 4.068 -7.119 1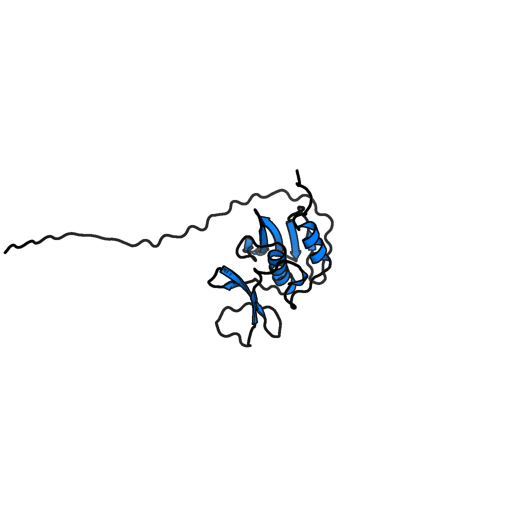.00 94.19 110 THR A N 1
ATOM 888 C CA . THR A 1 110 ? -2.432 2.734 -6.671 1.00 94.19 110 THR A CA 1
ATOM 889 C C . THR A 1 110 ? -1.470 1.684 -7.233 1.00 94.19 110 THR A C 1
ATOM 891 O O . THR A 1 110 ? -1.278 1.685 -8.454 1.00 94.19 110 THR A O 1
ATOM 894 N N . PRO A 1 111 ? -0.896 0.793 -6.399 1.00 94.50 111 PRO A N 1
ATOM 895 C CA . PRO A 1 111 ? -0.111 -0.339 -6.881 1.00 94.50 111 PRO A CA 1
ATOM 896 C C . PRO A 1 111 ? -0.896 -1.195 -7.878 1.00 94.50 111 PRO A C 1
ATOM 898 O O . PRO A 1 111 ? -2.095 -1.422 -7.713 1.00 94.50 111 PRO A O 1
ATOM 901 N N . GLN A 1 112 ? -0.211 -1.670 -8.909 1.00 93.25 112 GLN A N 1
ATOM 902 C CA . GLN A 1 112 ? -0.753 -2.581 -9.911 1.00 93.25 112 GLN A CA 1
ATOM 903 C C . GLN A 1 112 ? -0.361 -4.017 -9.583 1.00 93.25 112 GLN A C 1
ATOM 905 O O . GLN A 1 112 ? 0.581 -4.249 -8.831 1.00 93.25 112 GLN A O 1
ATOM 910 N N . ILE A 1 113 ? -1.099 -4.978 -10.132 1.00 92.88 113 ILE A N 1
ATOM 911 C CA . ILE A 1 113 ? -0.873 -6.404 -9.903 1.00 92.88 113 ILE A CA 1
ATOM 912 C C . ILE A 1 113 ? -0.390 -7.036 -11.206 1.00 92.88 113 ILE A C 1
ATOM 914 O O . ILE A 1 113 ? -1.041 -6.877 -12.241 1.00 92.88 113 ILE A O 1
ATOM 918 N N . ASP A 1 114 ? 0.754 -7.715 -11.161 1.00 92.19 114 ASP A N 1
ATOM 919 C CA . ASP A 1 114 ? 1.279 -8.468 -12.301 1.00 92.19 114 ASP A CA 1
ATOM 920 C C . ASP A 1 114 ? 0.491 -9.784 -12.517 1.00 92.19 114 ASP A C 1
ATOM 922 O O . ASP A 1 114 ? -0.354 -10.154 -11.692 1.00 92.19 114 ASP A O 1
ATOM 926 N N . PRO A 1 115 ? 0.732 -10.525 -13.616 1.00 91.31 115 PRO A N 1
ATOM 927 C CA . PRO A 1 115 ? 0.057 -11.802 -13.861 1.00 91.31 115 PRO A CA 1
ATOM 928 C C . PRO A 1 115 ? 0.261 -12.869 -12.773 1.00 91.31 115 PRO A C 1
ATOM 930 O O . PRO A 1 115 ? -0.578 -13.761 -12.644 1.00 91.31 115 PRO A O 1
ATOM 933 N N . ASP A 1 116 ? 1.334 -12.773 -11.985 1.00 92.25 116 ASP A N 1
ATOM 934 C CA . ASP A 1 116 ? 1.652 -13.682 -10.879 1.00 92.25 116 ASP A CA 1
ATOM 935 C C . ASP A 1 116 ? 1.005 -13.241 -9.550 1.00 92.25 116 ASP A C 1
ATOM 937 O O . ASP A 1 116 ? 1.190 -13.882 -8.511 1.00 92.25 116 ASP A O 1
ATOM 941 N N . GLY A 1 117 ? 0.212 -12.165 -9.559 1.00 92.19 117 GLY A N 1
ATOM 942 C CA . GLY A 1 117 ? -0.466 -11.643 -8.375 1.00 92.19 117 GLY A CA 1
ATOM 943 C C . GLY A 1 117 ? 0.413 -10.740 -7.509 1.00 92.19 117 GLY A C 1
ATOM 944 O O . GLY A 1 117 ? 0.042 -10.427 -6.372 1.00 92.19 117 GLY A O 1
ATOM 945 N N . ARG A 1 118 ? 1.574 -10.315 -8.014 1.00 94.94 118 ARG A N 1
ATOM 946 C CA . ARG A 1 118 ? 2.546 -9.528 -7.262 1.00 94.94 118 ARG A CA 1
ATOM 947 C C . ARG A 1 118 ? 2.286 -8.031 -7.442 1.00 94.94 118 ARG A C 1
ATOM 949 O O . ARG A 1 118 ? 2.110 -7.558 -8.564 1.00 94.94 118 ARG A O 1
ATOM 956 N N . PRO A 1 119 ? 2.268 -7.262 -6.345 1.00 95.75 119 PRO A N 1
ATOM 957 C CA . PRO A 1 119 ? 2.054 -5.832 -6.375 1.00 95.75 119 PRO A CA 1
ATOM 958 C C . PRO A 1 119 ? 3.328 -5.106 -6.797 1.00 95.75 119 PRO A C 1
ATOM 960 O O . PRO A 1 119 ? 4.387 -5.270 -6.182 1.00 95.75 119 PRO A O 1
ATOM 963 N N . PHE A 1 120 ? 3.203 -4.247 -7.798 1.00 95.44 120 PHE A N 1
ATOM 964 C CA . PHE A 1 120 ? 4.279 -3.407 -8.292 1.00 95.44 120 PHE A CA 1
ATOM 965 C C . PHE A 1 120 ? 3.805 -1.975 -8.542 1.00 95.44 120 PHE A C 1
ATOM 967 O O . PHE A 1 120 ? 2.612 -1.673 -8.606 1.00 95.44 120 PHE A O 1
ATOM 974 N N . VAL A 1 121 ? 4.771 -1.077 -8.683 1.00 95.31 121 VAL A N 1
ATOM 975 C CA . VAL A 1 121 ? 4.577 0.307 -9.110 1.00 95.31 121 VAL A CA 1
ATOM 976 C C . VAL A 1 121 ? 5.598 0.598 -10.200 1.00 95.31 121 VAL A C 1
ATOM 978 O O . VAL A 1 121 ? 6.769 0.249 -10.053 1.00 95.31 121 VAL A O 1
ATOM 981 N N . ALA A 1 122 ? 5.157 1.219 -11.290 1.00 93.94 122 ALA A N 1
ATOM 982 C CA . ALA A 1 122 ? 6.063 1.742 -12.300 1.00 93.94 122 ALA A CA 1
ATOM 983 C C . ALA A 1 122 ? 6.610 3.098 -11.844 1.00 93.94 122 ALA A C 1
ATOM 985 O O . ALA A 1 122 ? 5.861 3.933 -11.332 1.00 93.94 122 ALA A O 1
ATOM 986 N N . VAL A 1 123 ? 7.905 3.321 -12.035 1.00 94.19 123 VAL A N 1
ATOM 987 C CA . VAL A 1 123 ? 8.601 4.537 -11.614 1.00 94.19 123 VAL A CA 1
ATOM 988 C C . VAL A 1 123 ? 9.295 5.137 -12.828 1.00 94.19 123 VAL A C 1
ATOM 990 O O . VAL A 1 123 ? 10.173 4.506 -13.409 1.00 94.19 123 VAL A O 1
ATOM 993 N N . GLY A 1 124 ? 8.866 6.335 -13.221 1.00 90.81 124 GLY A N 1
ATOM 994 C CA . GLY A 1 124 ? 9.536 7.147 -14.239 1.00 90.81 124 GLY A CA 1
ATOM 995 C C . GLY A 1 124 ? 10.385 8.247 -13.603 1.00 90.81 124 GLY A C 1
ATOM 996 O O . GLY A 1 124 ? 10.528 8.310 -12.378 1.00 90.81 124 GLY A O 1
ATOM 997 N N . GLU A 1 125 ? 10.892 9.172 -14.418 1.00 88.19 125 GLU A N 1
ATOM 998 C CA . GLU A 1 125 ? 11.695 10.308 -13.932 1.00 88.19 125 GLU A CA 1
ATOM 999 C C . GLU A 1 125 ? 10.913 11.206 -12.962 1.00 88.19 125 GLU A C 1
ATOM 1001 O O . GLU A 1 125 ? 11.467 11.729 -11.996 1.00 88.19 125 GLU A O 1
ATOM 1006 N N . SER A 1 126 ? 9.603 11.346 -13.191 1.00 87.12 126 SER A N 1
ATOM 1007 C CA . SER A 1 126 ? 8.701 12.134 -12.338 1.00 87.12 126 SER A CA 1
ATOM 1008 C C . SER A 1 126 ? 8.196 11.370 -11.104 1.00 87.12 126 SER A C 1
ATOM 1010 O O . SER A 1 126 ? 7.437 11.924 -10.310 1.00 87.12 126 SER A O 1
ATOM 1012 N N . GLY A 1 127 ? 8.612 10.110 -10.930 1.00 90.69 127 GLY A N 1
ATOM 1013 C CA . GLY A 1 127 ? 8.240 9.259 -9.805 1.00 90.69 127 GLY A CA 1
ATOM 1014 C C . GLY A 1 127 ? 7.201 8.178 -10.138 1.00 90.69 127 GLY A C 1
ATOM 1015 O O . GLY A 1 127 ? 7.027 7.801 -11.302 1.00 90.69 127 GLY A O 1
ATOM 1016 N N . PRO A 1 128 ? 6.545 7.621 -9.102 1.00 93.12 128 PRO A N 1
ATOM 1017 C CA . PRO A 1 128 ? 5.522 6.587 -9.236 1.00 93.12 128 PRO A CA 1
ATOM 1018 C C . PRO A 1 128 ? 4.370 6.982 -10.158 1.00 93.12 128 PRO A C 1
ATOM 1020 O O . PRO A 1 128 ? 3.791 8.056 -10.004 1.00 93.12 128 PRO A O 1
ATOM 1023 N N . ARG A 1 129 ? 3.990 6.086 -11.072 1.00 90.19 129 ARG A N 1
ATOM 1024 C CA . ARG A 1 129 ? 2.854 6.271 -11.982 1.00 90.19 129 ARG A CA 1
ATOM 1025 C C . ARG A 1 129 ? 2.126 4.965 -12.272 1.00 90.19 129 ARG A C 1
ATOM 1027 O O . ARG A 1 129 ? 2.667 3.870 -12.122 1.00 90.19 129 ARG A O 1
ATOM 1034 N N . GLN A 1 130 ? 0.884 5.093 -12.726 1.00 87.94 130 GLN A N 1
ATOM 1035 C CA . GLN A 1 130 ? 0.134 3.976 -13.293 1.00 87.94 130 GLN A CA 1
ATOM 1036 C C . GLN A 1 130 ? 0.479 3.814 -14.775 1.00 87.94 130 GLN A C 1
ATOM 1038 O O . GLN A 1 130 ? 0.602 4.799 -15.506 1.00 87.94 130 GLN A O 1
ATOM 1043 N N . VAL A 1 131 ? 0.614 2.566 -15.214 1.00 83.88 131 VAL A N 1
ATOM 1044 C CA . VAL A 1 131 ? 0.856 2.199 -16.613 1.00 83.88 131 VAL A CA 1
ATOM 1045 C C . VAL A 1 131 ? -0.296 1.304 -17.054 1.00 83.88 131 VAL A C 1
ATOM 1047 O O . VAL A 1 131 ? -0.507 0.240 -16.483 1.00 83.88 131 VAL A O 1
ATOM 1050 N N . PHE A 1 132 ? -1.109 1.773 -17.998 1.00 75.44 132 PHE A N 1
ATOM 1051 C CA . PHE A 1 132 ? -2.288 1.038 -18.480 1.00 75.44 132 PHE A CA 1
ATOM 1052 C C . PHE A 1 132 ? -2.101 0.465 -19.887 1.00 75.44 132 PHE A C 1
ATOM 1054 O O . PHE A 1 132 ? -2.793 -0.478 -20.257 1.00 75.44 132 PHE A O 1
ATOM 1061 N N . GLU A 1 133 ? -1.155 1.006 -20.652 1.00 60.44 133 GLU A N 1
ATOM 1062 C CA . GLU A 1 133 ? -0.822 0.574 -22.006 1.00 60.44 133 GLU A CA 1
ATOM 1063 C C . GLU A 1 133 ? 0.681 0.282 -22.077 1.00 60.44 133 GLU A C 1
ATOM 1065 O O . GLU A 1 133 ? 1.476 0.921 -21.391 1.00 60.44 133 GLU A O 1
ATOM 1070 N N . GLU A 1 134 ? 1.066 -0.699 -22.896 1.00 56.16 134 GLU A N 1
ATOM 1071 C CA . GLU A 1 134 ? 2.417 -1.285 -22.997 1.00 56.16 134 GLU A CA 1
ATOM 1072 C C . GLU A 1 134 ? 3.513 -0.290 -23.445 1.00 56.16 134 GLU A C 1
ATOM 1074 O O . GLU A 1 134 ? 4.689 -0.636 -23.506 1.00 56.16 134 GLU A O 1
ATOM 1079 N N . ILE A 1 135 ? 3.151 0.965 -23.729 1.00 53.16 135 ILE A N 1
ATOM 1080 C CA . ILE A 1 135 ? 4.067 2.022 -24.153 1.00 53.16 135 ILE A CA 1
ATOM 1081 C C . ILE A 1 135 ? 3.883 3.211 -23.210 1.00 53.16 135 ILE A C 1
ATOM 1083 O O . ILE A 1 135 ? 3.059 4.091 -23.444 1.00 53.16 135 ILE A O 1
ATOM 1087 N N . ALA A 1 136 ? 4.638 3.233 -22.114 1.00 60.88 136 ALA A N 1
ATOM 1088 C CA . ALA A 1 136 ? 4.834 4.481 -21.391 1.00 60.88 136 ALA A CA 1
ATOM 1089 C C . ALA A 1 136 ? 5.578 5.465 -22.315 1.00 60.88 136 ALA A C 1
ATOM 1091 O O . ALA A 1 136 ? 6.492 5.067 -23.038 1.00 60.88 136 ALA A O 1
ATOM 1092 N N . ASP A 1 137 ? 5.196 6.745 -22.290 1.00 71.00 137 ASP A N 1
ATOM 1093 C CA . ASP A 1 137 ? 5.848 7.803 -23.088 1.00 71.00 137 ASP A CA 1
ATOM 1094 C C . ASP A 1 137 ? 7.345 7.978 -22.746 1.00 71.00 137 ASP A C 1
ATOM 1096 O O . ASP A 1 137 ? 8.091 8.642 -23.464 1.00 71.00 137 ASP A O 1
ATOM 1100 N N . GLU A 1 138 ? 7.777 7.363 -21.644 1.00 76.56 138 GLU A N 1
ATOM 1101 C CA . GLU A 1 138 ? 9.135 7.309 -21.120 1.00 76.56 138 GLU A CA 1
ATOM 1102 C C . GLU A 1 138 ? 9.439 5.892 -20.588 1.00 76.56 138 GLU A C 1
ATOM 1104 O O . GLU A 1 138 ? 8.516 5.183 -20.174 1.00 76.56 138 GLU A O 1
ATOM 1109 N N . PRO A 1 139 ? 10.712 5.456 -20.559 1.00 85.56 139 PRO A N 1
ATOM 1110 C CA . PRO A 1 139 ? 11.105 4.238 -19.858 1.00 85.56 139 PRO A CA 1
ATOM 1111 C C . PRO A 1 139 ? 10.709 4.292 -18.378 1.00 85.56 139 PRO A C 1
ATOM 1113 O O . PRO A 1 139 ? 10.844 5.328 -17.730 1.00 85.56 139 PRO A O 1
ATOM 1116 N N . VAL A 1 140 ? 10.263 3.160 -17.838 1.00 90.50 140 VAL A N 1
ATOM 1117 C CA . VAL A 1 140 ? 9.892 3.028 -16.425 1.00 90.50 140 VAL A CA 1
ATOM 1118 C C . VAL A 1 140 ? 10.558 1.809 -15.804 1.00 90.50 140 VAL A C 1
ATOM 1120 O O . VAL A 1 140 ? 10.690 0.767 -16.449 1.00 90.50 140 VAL A O 1
ATOM 1123 N N . ASP A 1 141 ? 10.914 1.928 -14.530 1.00 92.62 141 ASP A N 1
ATOM 1124 C CA . ASP A 1 141 ? 11.352 0.807 -13.708 1.00 92.62 141 ASP A CA 1
ATOM 1125 C C . ASP A 1 141 ? 10.162 0.217 -12.947 1.00 92.62 141 ASP A C 1
ATOM 1127 O O . ASP A 1 141 ? 9.382 0.933 -12.317 1.00 92.62 141 ASP A O 1
ATOM 1131 N N . TYR A 1 142 ? 10.031 -1.108 -12.970 1.00 93.69 142 TYR A N 1
ATOM 1132 C CA . TYR A 1 142 ? 9.009 -1.814 -12.201 1.00 93.69 142 TYR A CA 1
ATOM 1133 C C . TYR A 1 142 ? 9.550 -2.186 -10.821 1.00 93.69 142 TYR A C 1
ATOM 1135 O O . TYR A 1 142 ? 10.436 -3.032 -10.690 1.00 93.69 142 TYR A O 1
ATOM 1143 N N . VAL A 1 143 ? 8.992 -1.572 -9.778 1.00 96.38 143 VAL A N 1
ATOM 1144 C CA . VAL A 1 143 ? 9.385 -1.809 -8.386 1.00 96.38 143 VAL A CA 1
ATOM 1145 C C . VAL A 1 143 ? 8.317 -2.634 -7.680 1.00 96.38 143 VAL A C 1
ATOM 1147 O O . VAL A 1 143 ? 7.180 -2.194 -7.517 1.00 96.38 143 VAL A O 1
ATOM 1150 N N . TYR A 1 144 ? 8.697 -3.831 -7.238 1.00 96.75 144 TYR A N 1
ATOM 1151 C CA . TYR A 1 144 ? 7.822 -4.740 -6.501 1.00 96.75 144 TYR A CA 1
ATOM 1152 C C . TYR A 1 144 ? 7.765 -4.387 -5.016 1.00 96.75 144 TYR A C 1
ATOM 1154 O O . TYR A 1 144 ? 8.777 -4.058 -4.398 1.00 96.75 144 TYR A O 1
ATOM 1162 N N . LEU A 1 145 ? 6.566 -4.473 -4.442 1.00 97.12 145 LEU A N 1
ATOM 1163 C CA . LEU A 1 145 ? 6.276 -4.033 -3.077 1.00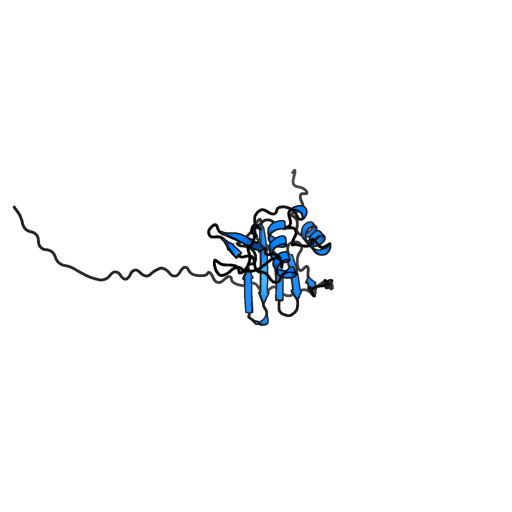 97.12 145 LEU A CA 1
ATOM 1164 C C . LEU A 1 145 ? 5.922 -5.191 -2.126 1.00 97.12 145 LEU A C 1
ATOM 1166 O O . LEU A 1 145 ? 5.628 -4.939 -0.961 1.00 97.12 145 LEU A O 1
ATOM 1170 N N . ASP A 1 146 ? 5.929 -6.445 -2.594 1.00 93.31 146 ASP A N 1
ATOM 1171 C CA . ASP A 1 146 ? 5.600 -7.651 -1.810 1.00 93.31 146 ASP A CA 1
ATOM 1172 C C . ASP A 1 146 ? 6.761 -8.222 -0.993 1.00 93.31 146 ASP A C 1
ATOM 1174 O O . ASP A 1 146 ? 6.549 -9.055 -0.109 1.00 93.31 146 ASP A O 1
ATOM 1178 N N . THR A 1 147 ? 7.990 -7.797 -1.275 1.00 92.62 147 THR A N 1
ATOM 1179 C CA . THR A 1 147 ? 9.187 -8.344 -0.628 1.00 92.62 147 THR A CA 1
ATOM 1180 C C . THR A 1 147 ? 9.713 -7.488 0.520 1.00 92.62 147 THR A C 1
ATOM 1182 O O . THR A 1 147 ? 10.690 -7.886 1.148 1.00 92.62 147 THR A O 1
ATOM 1185 N N . ILE A 1 148 ? 9.080 -6.345 0.808 1.00 96.44 148 ILE A N 1
ATOM 1186 C CA . ILE A 1 148 ? 9.548 -5.357 1.790 1.00 96.44 148 ILE A CA 1
ATOM 1187 C C . ILE A 1 148 ? 9.246 -5.847 3.209 1.00 96.44 148 ILE A C 1
ATOM 1189 O O . ILE A 1 148 ? 8.082 -6.036 3.589 1.00 96.44 148 ILE A O 1
ATOM 1193 N N . ARG A 1 149 ? 10.295 -6.020 4.013 1.00 93.38 149 ARG A N 1
ATOM 1194 C CA . ARG A 1 149 ? 10.239 -6.567 5.377 1.00 93.38 149 ARG A CA 1
ATOM 1195 C C . ARG A 1 149 ? 10.425 -5.517 6.456 1.00 93.38 149 ARG A C 1
ATOM 1197 O O . ARG A 1 149 ? 9.875 -5.688 7.543 1.00 93.38 149 ARG A O 1
ATOM 1204 N N . THR A 1 150 ? 11.167 -4.455 6.172 1.00 96.25 150 THR A N 1
ATOM 1205 C CA . THR A 1 150 ? 11.435 -3.367 7.118 1.00 96.25 150 THR A CA 1
ATOM 1206 C C . THR A 1 150 ? 11.280 -2.005 6.443 1.00 96.25 150 THR A C 1
ATOM 1208 O O . THR A 1 150 ? 11.096 -1.923 5.229 1.00 96.25 150 THR A O 1
ATOM 1211 N N . LEU A 1 151 ? 11.313 -0.922 7.225 1.00 97.00 151 LEU A N 1
ATOM 1212 C CA . LEU A 1 151 ? 11.203 0.434 6.676 1.00 97.00 151 LEU A CA 1
ATOM 1213 C C . LEU A 1 151 ? 12.457 0.854 5.897 1.00 97.00 151 LEU A C 1
ATOM 1215 O O . LEU A 1 151 ? 12.368 1.691 5.009 1.00 97.00 151 LEU A O 1
ATOM 1219 N N . GLU A 1 152 ? 13.616 0.273 6.206 1.00 96.50 152 GLU A N 1
ATOM 1220 C CA . GLU A 1 152 ? 14.889 0.529 5.520 1.00 96.50 152 GLU A CA 1
ATOM 1221 C C . GLU A 1 152 ? 14.910 -0.041 4.096 1.00 96.50 152 GLU A C 1
ATOM 1223 O O . GLU A 1 152 ? 15.688 0.411 3.263 1.00 96.50 152 GLU A O 1
ATOM 1228 N N . GLU A 1 153 ? 14.047 -1.020 3.816 1.00 97.56 153 GLU A N 1
ATOM 1229 C CA . GLU A 1 153 ? 13.864 -1.615 2.489 1.00 97.56 153 GLU A CA 1
ATOM 1230 C C . GLU A 1 153 ? 12.849 -0.838 1.633 1.00 97.56 153 GLU A C 1
ATOM 1232 O O . GLU A 1 153 ? 12.505 -1.276 0.533 1.00 97.56 153 GLU A O 1
ATOM 1237 N N . PHE A 1 154 ? 12.328 0.296 2.120 1.00 97.88 154 PHE A N 1
ATOM 1238 C CA . PHE A 1 154 ? 11.411 1.113 1.332 1.00 97.88 154 PHE A CA 1
ATOM 1239 C C . PHE A 1 154 ? 12.114 1.630 0.068 1.00 97.88 154 PHE A C 1
ATOM 1241 O O . PHE A 1 154 ? 13.252 2.102 0.147 1.00 97.88 154 PHE A O 1
ATOM 1248 N N . PRO A 1 155 ? 11.441 1.580 -1.098 1.00 96.06 155 PRO A N 1
ATOM 1249 C CA . PRO A 1 155 ? 11.951 2.195 -2.312 1.00 96.06 155 PRO A CA 1
ATOM 1250 C C . PRO A 1 155 ? 12.296 3.669 -2.097 1.00 96.06 155 PRO A C 1
ATOM 1252 O O . PRO A 1 155 ? 11.600 4.374 -1.369 1.00 96.06 155 PRO A O 1
ATOM 1255 N N . SER A 1 156 ? 13.333 4.154 -2.778 1.00 94.25 156 SER A N 1
ATOM 1256 C CA . SER A 1 156 ? 13.880 5.508 -2.596 1.00 94.25 156 SER A CA 1
ATOM 1257 C C . SER A 1 156 ? 12.886 6.642 -2.866 1.00 94.25 156 SER A C 1
ATOM 1259 O O . SER A 1 156 ? 13.052 7.735 -2.334 1.00 94.25 156 SER A O 1
ATOM 1261 N N . PHE A 1 157 ? 11.850 6.394 -3.669 1.00 94.44 157 PHE A N 1
ATOM 1262 C CA . PHE A 1 157 ? 10.775 7.354 -3.929 1.00 94.44 157 PHE A CA 1
ATOM 1263 C C . PHE A 1 157 ? 9.751 7.450 -2.784 1.00 94.44 157 PHE A C 1
ATOM 1265 O O . PHE A 1 157 ? 8.828 8.263 -2.858 1.00 94.44 157 PHE A O 1
ATOM 1272 N N . ILE A 1 158 ? 9.859 6.606 -1.753 1.00 95.62 158 ILE A N 1
ATOM 1273 C CA . ILE A 1 158 ? 9.019 6.657 -0.558 1.00 95.62 158 ILE A CA 1
ATOM 1274 C C . ILE A 1 158 ? 9.798 7.316 0.575 1.00 95.62 158 ILE A C 1
ATOM 1276 O O . ILE A 1 158 ? 10.773 6.774 1.093 1.00 95.62 158 ILE A O 1
ATOM 1280 N N . GLU A 1 159 ? 9.307 8.459 1.036 1.00 95.06 159 GLU A N 1
ATOM 1281 C CA . GLU A 1 159 ? 9.885 9.130 2.197 1.00 95.06 159 GLU A CA 1
ATOM 1282 C C . GLU A 1 159 ? 9.370 8.505 3.499 1.00 95.06 159 GLU A C 1
ATOM 1284 O O . GLU A 1 159 ? 8.171 8.528 3.790 1.00 95.06 159 GLU A O 1
ATOM 1289 N N . VAL A 1 160 ? 10.271 7.968 4.324 1.00 95.44 160 VAL A N 1
ATOM 1290 C CA . VAL A 1 160 ? 9.907 7.412 5.635 1.00 95.44 160 VAL A CA 1
ATOM 1291 C C . VAL A 1 160 ? 9.851 8.527 6.681 1.00 95.44 160 VAL A C 1
ATOM 1293 O O . VAL A 1 160 ? 10.872 8.938 7.243 1.00 95.44 160 VAL A O 1
ATOM 1296 N N . SER A 1 161 ? 8.637 8.998 6.967 1.00 94.00 161 SER A N 1
ATOM 1297 C CA . SER A 1 161 ? 8.371 9.988 8.015 1.00 94.00 161 SER A CA 1
ATOM 1298 C C . SER A 1 161 ? 8.455 9.392 9.428 1.00 94.00 161 SER A C 1
ATOM 1300 O O . SER A 1 161 ? 8.251 8.193 9.633 1.00 94.00 161 SER A O 1
ATOM 1302 N N . GLU A 1 162 ? 8.673 10.246 10.434 1.00 93.94 162 GLU A N 1
ATOM 1303 C CA . GLU A 1 162 ? 8.586 9.858 11.854 1.00 93.94 162 GLU A CA 1
ATOM 1304 C C . GLU A 1 162 ? 7.219 9.264 12.215 1.00 93.94 162 GLU A C 1
ATOM 1306 O O . GLU A 1 162 ? 7.116 8.341 13.023 1.00 93.94 162 GLU A O 1
ATOM 1311 N N . GLU A 1 163 ? 6.155 9.757 11.580 1.00 94.06 163 GLU A N 1
ATOM 1312 C CA . GLU A 1 163 ? 4.823 9.178 11.705 1.00 94.06 163 GLU A CA 1
ATOM 1313 C C . GLU A 1 163 ? 4.804 7.708 11.262 1.00 94.06 163 GLU A C 1
ATOM 1315 O O . GLU A 1 163 ? 4.309 6.849 11.996 1.00 94.06 163 GLU A O 1
ATOM 1320 N N . THR A 1 164 ? 5.375 7.414 10.091 1.00 94.94 164 THR A N 1
ATOM 1321 C CA . THR A 1 164 ? 5.436 6.057 9.529 1.00 94.94 164 THR A CA 1
ATOM 1322 C C . THR A 1 164 ? 6.243 5.127 10.431 1.00 94.94 164 THR A C 1
ATOM 1324 O O . THR A 1 164 ? 5.797 4.009 10.698 1.00 94.94 164 THR A O 1
ATOM 1327 N N . ARG A 1 165 ? 7.370 5.605 10.985 1.00 96.44 165 ARG A N 1
ATOM 1328 C CA . ARG A 1 165 ? 8.169 4.860 11.977 1.00 96.44 165 ARG A CA 1
ATOM 1329 C C . ARG A 1 165 ? 7.341 4.488 13.204 1.00 96.44 165 ARG A C 1
ATOM 1331 O O . ARG A 1 165 ? 7.234 3.311 13.540 1.00 96.44 165 ARG A O 1
ATOM 1338 N N . ARG A 1 166 ? 6.652 5.461 13.809 1.00 95.12 166 ARG A N 1
ATOM 1339 C CA . ARG A 1 166 ? 5.793 5.228 14.986 1.00 95.12 166 ARG A CA 1
ATOM 1340 C C . ARG A 1 166 ? 4.635 4.278 14.689 1.00 95.12 166 ARG A C 1
ATOM 1342 O O . ARG A 1 166 ? 4.261 3.469 15.539 1.00 95.12 166 ARG A O 1
ATOM 1349 N N . VAL A 1 167 ? 4.039 4.372 13.500 1.00 96.38 167 VAL A N 1
ATOM 1350 C CA . VAL A 1 167 ? 2.983 3.449 13.061 1.00 96.38 167 VAL A CA 1
ATOM 1351 C C . VAL A 1 167 ? 3.531 2.031 12.936 1.00 96.38 167 VAL A C 1
ATOM 1353 O O . VAL A 1 167 ? 2.920 1.108 13.479 1.00 96.38 167 VAL A O 1
ATOM 1356 N N . TYR A 1 168 ? 4.684 1.864 12.287 1.00 96.62 168 TYR A N 1
ATOM 1357 C CA . TYR A 1 168 ? 5.345 0.573 12.137 1.00 96.62 168 TYR A CA 1
ATOM 1358 C C . TYR A 1 168 ? 5.689 -0.049 13.488 1.00 96.62 168 TYR A C 1
ATOM 1360 O O . TYR A 1 168 ? 5.299 -1.183 13.739 1.00 96.62 168 TYR A O 1
ATOM 1368 N N . GLU A 1 169 ? 6.340 0.682 14.392 1.00 95.31 169 GLU A N 1
ATOM 1369 C CA . GLU A 1 169 ? 6.695 0.193 15.731 1.00 95.31 169 GLU A CA 1
ATOM 1370 C C . GLU A 1 169 ? 5.463 -0.248 16.529 1.00 95.31 169 GLU A C 1
ATOM 1372 O O . GLU A 1 169 ? 5.440 -1.323 17.130 1.00 95.31 169 GLU A O 1
ATOM 1377 N N . ARG A 1 170 ? 4.403 0.565 16.498 1.00 94.94 170 ARG A N 1
ATOM 1378 C CA . ARG A 1 170 ? 3.155 0.299 17.221 1.00 94.94 170 ARG A CA 1
ATOM 1379 C C . ARG A 1 170 ? 2.419 -0.926 16.691 1.00 94.94 170 ARG A C 1
ATOM 1381 O O . ARG A 1 170 ? 1.880 -1.707 17.481 1.00 94.94 170 ARG A O 1
ATOM 1388 N N . MET A 1 171 ? 2.327 -1.035 15.366 1.00 95.81 171 MET A N 1
ATOM 1389 C CA . MET A 1 171 ? 1.589 -2.100 14.690 1.00 95.81 171 MET A CA 1
ATOM 1390 C C . MET A 1 171 ? 2.410 -3.372 14.541 1.00 95.81 171 MET A C 1
ATOM 1392 O O . MET A 1 171 ? 1.805 -4.424 14.340 1.00 95.81 171 MET A O 1
ATOM 1396 N N . SER A 1 172 ? 3.739 -3.298 14.641 1.00 92.00 172 SER A N 1
ATOM 1397 C CA . SER A 1 172 ? 4.621 -4.457 14.569 1.00 92.00 172 SER A CA 1
ATOM 1398 C C . SER A 1 172 ? 4.213 -5.480 15.625 1.00 92.00 172 SER A C 1
ATOM 1400 O O . SER A 1 172 ? 3.980 -5.117 16.786 1.00 92.00 172 SER A O 1
ATOM 1402 N N . PRO A 1 173 ? 4.128 -6.772 15.261 1.00 80.31 173 PRO A N 1
ATOM 1403 C CA . PRO A 1 173 ? 3.955 -7.825 16.242 1.00 80.31 173 PRO A CA 1
ATOM 1404 C C . PRO A 1 173 ? 5.072 -7.695 17.274 1.00 80.31 173 PRO A C 1
ATOM 1406 O O . PRO A 1 173 ? 6.255 -7.775 16.946 1.00 80.31 173 PRO A O 1
ATOM 1409 N N . THR A 1 174 ? 4.711 -7.440 18.527 1.00 68.31 174 THR A N 1
ATOM 1410 C CA . THR A 1 174 ? 5.696 -7.388 19.602 1.00 68.31 174 THR A CA 1
ATOM 1411 C C . THR A 1 174 ? 6.336 -8.765 19.690 1.00 68.31 174 THR A C 1
ATOM 1413 O O . THR A 1 174 ? 5.673 -9.721 20.086 1.00 68.31 174 THR A O 1
ATOM 1416 N N . ARG A 1 175 ? 7.614 -8.896 19.322 1.00 49.03 175 ARG A N 1
ATOM 1417 C CA . ARG A 1 175 ? 8.403 -10.082 19.670 1.00 49.03 175 ARG A CA 1
ATOM 1418 C C . ARG A 1 175 ? 8.654 -10.084 21.183 1.00 49.03 175 ARG A C 1
ATOM 1420 O O . ARG A 1 175 ? 9.787 -9.883 21.578 1.00 49.03 175 ARG A O 1
ATOM 1427 N N . TYR A 1 176 ? 7.640 -10.276 22.033 1.00 39.53 176 TYR A N 1
ATOM 1428 C CA . TYR A 1 176 ? 7.870 -10.545 23.458 1.00 39.53 176 TYR A CA 1
ATOM 1429 C C . TYR A 1 176 ? 6.825 -11.490 24.080 1.00 39.53 176 TYR A C 1
ATOM 1431 O O . TYR A 1 176 ? 5.640 -11.174 24.158 1.00 39.53 176 TYR A O 1
ATOM 1439 N N . ASN A 1 177 ? 7.378 -12.604 24.583 1.00 36.16 177 ASN A N 1
ATOM 1440 C CA . ASN A 1 177 ? 6.930 -13.557 25.607 1.00 36.16 177 ASN A CA 1
ATOM 1441 C C . ASN A 1 177 ? 5.839 -14.595 25.300 1.00 36.16 177 ASN A C 1
ATOM 1443 O O . ASN A 1 177 ? 4.714 -14.502 25.781 1.00 36.16 177 ASN A O 1
ATOM 1447 N N . THR A 1 178 ? 6.258 -15.714 24.696 1.00 33.69 178 THR A N 1
ATOM 1448 C CA . THR A 1 178 ? 5.963 -17.051 25.260 1.00 33.69 178 THR A CA 1
ATOM 1449 C C . THR A 1 178 ? 7.110 -18.024 24.944 1.00 33.69 178 THR A C 1
ATOM 1451 O O . THR A 1 178 ? 6.990 -18.919 24.118 1.00 33.69 178 THR A O 1
ATOM 1454 N N . LEU A 1 179 ? 8.262 -17.836 25.598 1.00 35.88 179 LEU A N 1
ATOM 1455 C CA . LEU A 1 179 ? 8.929 -18.999 26.188 1.00 35.88 179 LEU A CA 1
ATOM 1456 C C . LEU A 1 179 ? 8.160 -19.253 27.487 1.00 35.88 179 LEU A C 1
ATOM 1458 O O . LEU A 1 179 ? 8.422 -18.610 28.502 1.00 35.88 179 LEU A O 1
ATOM 1462 N N . GLY A 1 180 ? 7.104 -20.053 27.364 1.00 35.69 180 GLY A N 1
ATOM 1463 C CA . GLY A 1 180 ? 6.514 -20.801 28.467 1.00 35.69 180 GLY A CA 1
ATOM 1464 C C . GLY A 1 180 ? 7.092 -22.204 28.457 1.00 35.69 180 GLY A C 1
ATOM 1465 O O . GLY A 1 180 ? 7.459 -22.661 27.349 1.00 35.69 180 GLY A O 1
#

Sequence (180 aa):
MTSSVFRWARHGVCRIGAWGAAPFRWVAHAMRSADSGSVDERGWELNRPRRTETQWRRDDETVRCFRFDDGYVSTVVYETRDVTWQLTPGQVPLASALAMATVYRQHSTTPQIDPDGRPFVAVGESGPRQVFEEIADEPVDYVYLDTIRTLEEFPSFIEVSEETRRVYERMSPTRYNTLG